Protein AF-A0A357MQ16-F1 (afdb_monomer)

Structure (mmCIF, N/CA/C/O backbone):
data_AF-A0A357MQ16-F1
#
_entry.id   AF-A0A357MQ16-F1
#
loop_
_atom_site.group_PDB
_atom_site.id
_atom_site.type_symbol
_atom_site.label_atom_id
_atom_site.label_alt_id
_atom_site.label_comp_id
_atom_site.label_asym_id
_atom_site.label_entity_id
_atom_site.label_seq_id
_atom_site.pdbx_PDB_ins_code
_atom_site.Cartn_x
_atom_site.Cartn_y
_atom_site.Cartn_z
_atom_site.occupancy
_atom_site.B_iso_or_equiv
_atom_site.auth_seq_id
_at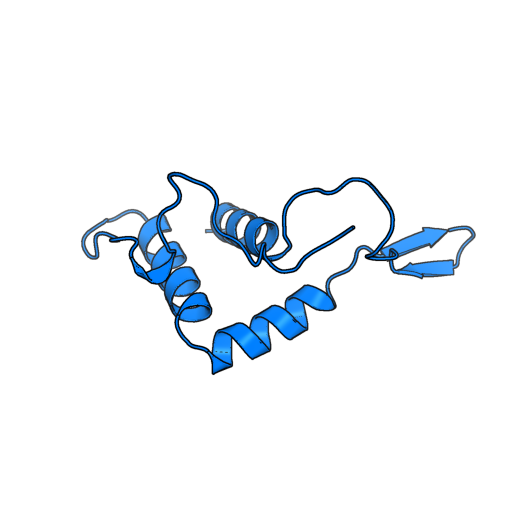om_site.auth_comp_id
_atom_site.auth_asym_id
_atom_site.auth_atom_id
_atom_site.pdbx_PDB_model_num
ATOM 1 N N . MET A 1 1 ? 14.520 -5.563 -8.142 1.00 75.69 1 MET A N 1
ATOM 2 C CA . MET A 1 1 ? 13.272 -6.326 -7.921 1.00 75.69 1 MET A CA 1
ATOM 3 C C . MET A 1 1 ? 12.177 -5.461 -7.305 1.00 75.69 1 MET A C 1
ATOM 5 O O . MET A 1 1 ? 12.374 -4.902 -6.227 1.00 75.69 1 MET A O 1
ATOM 9 N N . ARG A 1 2 ? 11.043 -5.340 -7.997 1.00 84.19 2 ARG A N 1
ATOM 10 C CA . ARG A 1 2 ? 9.862 -4.549 -7.626 1.00 84.19 2 ARG A CA 1
ATOM 11 C C . ARG A 1 2 ? 8.768 -5.478 -7.101 1.00 84.19 2 ARG A C 1
ATOM 13 O O . ARG A 1 2 ? 8.530 -6.531 -7.681 1.00 84.19 2 ARG A O 1
ATOM 20 N N . ARG A 1 3 ? 8.110 -5.091 -6.009 1.00 89.38 3 ARG A N 1
ATOM 21 C CA . ARG A 1 3 ? 7.031 -5.862 -5.372 1.00 89.38 3 ARG A CA 1
ATOM 22 C C . ARG A 1 3 ? 5.822 -4.964 -5.140 1.00 89.38 3 ARG A C 1
ATOM 24 O O . ARG A 1 3 ? 5.998 -3.784 -4.831 1.00 89.38 3 ARG A O 1
ATOM 31 N N . VAL A 1 4 ? 4.616 -5.521 -5.252 1.00 92.38 4 VAL A N 1
ATOM 32 C CA . VAL A 1 4 ? 3.378 -4.779 -4.956 1.00 92.38 4 VAL A CA 1
ATOM 33 C C . VAL A 1 4 ? 3.286 -4.480 -3.461 1.00 92.38 4 VAL A C 1
ATOM 35 O O . VAL A 1 4 ? 3.063 -3.337 -3.074 1.00 92.38 4 VAL A O 1
ATOM 38 N N . ILE A 1 5 ? 3.552 -5.491 -2.632 1.00 93.12 5 ILE A N 1
ATOM 39 C CA . ILE A 1 5 ? 3.635 -5.414 -1.173 1.00 93.12 5 ILE A CA 1
ATOM 40 C C . ILE A 1 5 ? 4.653 -6.441 -0.661 1.00 93.12 5 ILE A C 1
ATOM 42 O O . ILE A 1 5 ? 4.986 -7.391 -1.374 1.00 93.12 5 ILE A O 1
ATOM 46 N N . GLU A 1 6 ? 5.150 -6.261 0.561 1.00 90.62 6 GLU A N 1
ATOM 47 C CA . GLU A 1 6 ? 5.930 -7.294 1.238 1.00 90.62 6 GLU A CA 1
ATOM 48 C C . GLU A 1 6 ? 4.979 -8.345 1.840 1.00 90.62 6 GLU A C 1
ATOM 50 O O . GLU A 1 6 ? 4.085 -7.975 2.601 1.00 90.62 6 GLU A O 1
ATOM 55 N N . PRO A 1 7 ? 5.126 -9.641 1.508 1.00 87.38 7 PRO A N 1
ATOM 56 C CA . PRO A 1 7 ? 4.236 -10.686 2.016 1.00 87.38 7 PRO A CA 1
ATOM 57 C C . PRO A 1 7 ? 4.403 -10.950 3.517 1.00 87.38 7 PRO A C 1
ATOM 59 O O . PRO A 1 7 ? 3.474 -11.441 4.151 1.00 87.38 7 PRO A O 1
ATOM 62 N N . GLN A 1 8 ? 5.574 -10.641 4.081 1.00 90.38 8 GLN A N 1
ATOM 63 C CA . GLN A 1 8 ? 5.893 -10.882 5.482 1.00 90.38 8 GLN A CA 1
ATOM 64 C C . GLN A 1 8 ? 5.996 -9.561 6.245 1.00 90.38 8 GLN A C 1
ATOM 66 O O . GLN A 1 8 ? 6.775 -8.681 5.881 1.00 90.38 8 GLN A O 1
ATOM 71 N N . MET A 1 9 ? 5.251 -9.457 7.346 1.00 91.19 9 MET A N 1
ATOM 72 C CA . MET A 1 9 ? 5.389 -8.344 8.284 1.00 91.19 9 MET A CA 1
ATOM 73 C C . MET A 1 9 ? 6.720 -8.419 9.028 1.00 91.19 9 MET A C 1
ATOM 75 O O . MET A 1 9 ? 7.204 -9.511 9.360 1.00 91.19 9 MET A O 1
ATOM 79 N N . LYS A 1 10 ? 7.288 -7.253 9.326 1.00 91.62 10 LYS A N 1
ATOM 80 C CA . LYS A 1 10 ? 8.490 -7.123 10.153 1.00 91.62 10 LYS A CA 1
ATOM 81 C C . LYS A 1 10 ? 8.123 -7.058 11.631 1.00 91.62 10 LYS A C 1
ATOM 83 O O . LYS A 1 10 ? 7.012 -6.697 12.012 1.00 91.62 10 LYS A O 1
ATOM 88 N N . LEU A 1 11 ? 9.091 -7.394 12.479 1.00 94.19 11 LEU A N 1
ATOM 89 C CA . LEU A 1 11 ? 8.924 -7.294 13.923 1.00 94.19 11 LEU A CA 1
ATOM 90 C C . LEU A 1 11 ? 8.599 -5.846 14.321 1.00 94.19 11 LEU A C 1
ATOM 92 O O . LEU A 1 11 ? 9.317 -4.924 13.941 1.00 94.19 11 LEU A O 1
ATOM 96 N N . GLY A 1 12 ? 7.526 -5.670 15.094 1.00 92.50 12 GLY A N 1
ATOM 97 C CA . GLY A 1 12 ? 7.057 -4.359 15.548 1.00 92.50 12 GLY A CA 1
ATOM 98 C C . GLY A 1 12 ? 6.104 -3.642 14.586 1.00 92.50 12 GLY A C 1
ATOM 99 O O . GLY A 1 12 ? 5.643 -2.552 14.914 1.00 92.50 12 GLY A O 1
ATOM 100 N N . GLU A 1 13 ? 5.776 -4.227 13.431 1.00 93.56 13 GLU A N 1
ATOM 101 C CA . GLU A 1 13 ? 4.737 -3.682 12.552 1.00 93.56 13 GLU A CA 1
ATOM 102 C C . GLU A 1 13 ? 3.332 -4.026 13.066 1.00 93.56 13 GLU A C 1
ATOM 104 O O . GLU A 1 13 ? 3.070 -5.129 13.545 1.00 93.56 13 GLU A O 1
ATOM 109 N N . LEU A 1 14 ? 2.413 -3.070 12.925 1.00 94.00 14 LEU A N 1
ATOM 110 C CA . LEU A 1 14 ? 0.982 -3.268 13.140 1.00 9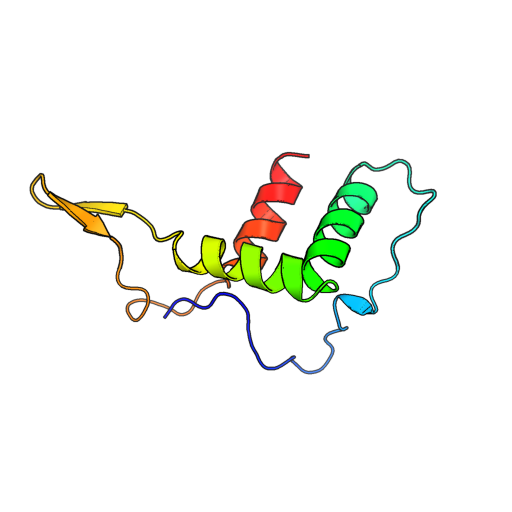4.00 14 LEU A CA 1
ATOM 111 C C . LEU A 1 14 ? 0.320 -3.596 11.799 1.00 94.00 14 LEU A C 1
ATOM 113 O O . LEU A 1 14 ? 0.662 -2.994 10.777 1.00 94.00 14 LEU A O 1
ATOM 117 N N . ALA A 1 15 ? -0.637 -4.526 11.783 1.00 94.19 15 ALA A N 1
ATOM 118 C CA . ALA A 1 15 ? -1.361 -4.813 10.553 1.00 94.19 15 ALA A CA 1
ATOM 119 C C . ALA A 1 15 ? -2.185 -3.587 10.139 1.00 94.19 15 ALA A C 1
ATOM 121 O O . ALA A 1 15 ? -2.791 -2.919 10.974 1.00 94.19 15 ALA A O 1
ATOM 122 N N . ILE A 1 16 ? -2.254 -3.309 8.834 1.00 94.81 16 ILE A N 1
ATOM 123 C CA . ILE A 1 16 ? -3.001 -2.153 8.307 1.00 94.81 16 ILE A CA 1
ATOM 124 C C . ILE A 1 16 ? -4.472 -2.194 8.748 1.00 94.81 16 ILE A C 1
ATOM 126 O O . ILE A 1 16 ? -5.056 -1.151 9.029 1.00 94.81 16 ILE A O 1
ATOM 130 N N . ALA A 1 17 ? -5.053 -3.391 8.859 1.00 94.81 17 ALA A N 1
ATOM 131 C CA . ALA A 1 17 ? -6.417 -3.600 9.341 1.00 94.81 17 ALA A CA 1
ATOM 132 C C . ALA A 1 17 ? -6.633 -3.149 10.799 1.00 94.81 17 ALA A C 1
ATOM 134 O O . ALA A 1 17 ? -7.737 -2.744 11.147 1.00 94.81 17 ALA A O 1
ATOM 135 N N . ASP A 1 18 ? -5.583 -3.177 11.623 1.00 96.12 18 ASP A N 1
ATOM 136 C CA . ASP A 1 18 ? -5.653 -2.899 13.061 1.00 96.12 18 ASP A CA 1
ATOM 137 C C . ASP A 1 18 ? -5.350 -1.429 13.403 1.00 96.12 18 ASP A C 1
ATOM 139 O O . ASP A 1 18 ? -5.461 -1.012 14.561 1.00 96.12 18 ASP A O 1
ATOM 143 N N . ILE A 1 19 ? -4.968 -0.617 12.410 1.00 95.31 19 ILE A N 1
ATOM 144 C CA . ILE A 1 19 ? -4.702 0.812 12.599 1.00 95.31 19 ILE A CA 1
ATOM 145 C C . ILE A 1 19 ? -6.006 1.525 12.972 1.00 95.31 19 ILE A C 1
ATOM 147 O O . ILE A 1 19 ? -6.974 1.537 12.212 1.00 95.31 19 ILE A O 1
ATOM 151 N N . LYS A 1 20 ? -6.018 2.179 14.135 1.00 94.81 20 LYS A N 1
ATOM 152 C CA . LYS A 1 20 ? -7.155 2.984 14.595 1.00 94.81 20 LYS A CA 1
ATOM 153 C C . LYS A 1 20 ? -6.998 4.422 14.116 1.00 94.81 20 LYS A C 1
ATOM 155 O O . LYS A 1 20 ? -6.044 5.099 14.489 1.00 94.81 20 LYS A O 1
ATOM 160 N N . LEU A 1 21 ? -7.949 4.880 13.311 1.00 93.62 21 LEU A N 1
ATOM 161 C CA . LEU A 1 21 ? -8.007 6.247 12.797 1.00 93.62 21 LEU A CA 1
ATOM 162 C C . LEU A 1 21 ? -9.142 6.993 13.501 1.00 93.62 21 LEU A C 1
ATOM 164 O O . LEU A 1 21 ? -10.258 6.477 13.570 1.00 93.62 21 LEU A O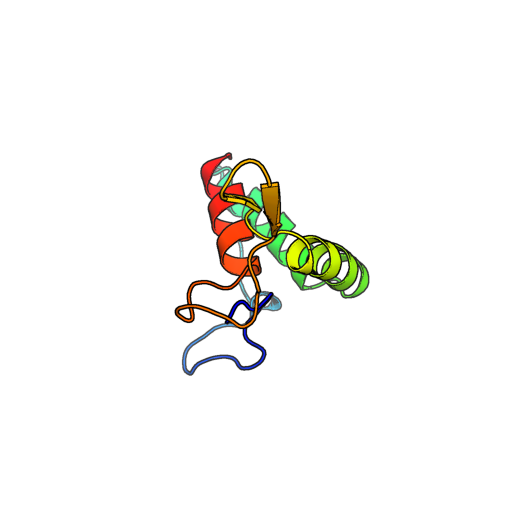 1
ATOM 168 N N . ASP A 1 22 ? -8.865 8.187 14.028 1.00 93.06 22 ASP A N 1
ATOM 169 C CA . ASP A 1 22 ? -9.878 8.996 14.711 1.00 93.06 22 ASP A CA 1
ATOM 170 C C . ASP A 1 22 ? -10.902 9.541 13.697 1.00 93.06 22 ASP A C 1
ATOM 172 O O . ASP A 1 22 ? -10.541 10.356 12.840 1.00 93.06 22 ASP A O 1
ATOM 176 N N . PRO A 1 23 ? -12.185 9.136 13.772 1.00 86.00 23 PRO A N 1
ATOM 177 C CA . PRO A 1 23 ? -13.212 9.621 12.858 1.00 86.00 23 PRO A CA 1
ATOM 178 C C . PRO A 1 23 ? -13.567 11.098 13.067 1.00 86.00 23 PRO A C 1
ATOM 180 O O . PRO A 1 23 ? -14.214 11.669 12.190 1.00 86.00 23 PRO A O 1
ATOM 183 N N . LYS A 1 24 ? -13.187 11.697 14.205 1.00 90.31 24 LYS A N 1
ATOM 184 C CA . LYS A 1 24 ? -13.445 13.104 14.545 1.00 90.31 24 LYS A CA 1
ATOM 185 C C . LYS A 1 24 ? -12.282 14.031 14.206 1.00 90.31 24 LYS A C 1
ATOM 187 O O . LYS A 1 24 ? -12.392 15.233 14.455 1.00 90.31 24 LYS A O 1
ATOM 192 N N . SER A 1 25 ? -11.182 13.500 13.671 1.00 90.00 25 SER A N 1
ATOM 193 C CA . SER A 1 25 ? -10.092 14.359 13.226 1.00 90.00 25 SER A CA 1
ATOM 194 C C . SER A 1 25 ? -10.593 15.333 12.160 1.00 90.00 25 SER A C 1
ATOM 196 O O . SER A 1 25 ? -11.375 14.963 11.284 1.00 90.00 25 SER A O 1
ATOM 198 N N . ARG A 1 26 ? -10.153 16.587 12.274 1.00 88.81 26 ARG A N 1
ATOM 199 C CA . ARG A 1 26 ? -10.455 17.647 11.305 1.00 88.81 26 ARG A CA 1
ATOM 200 C C . ARG A 1 26 ? -9.438 17.708 10.170 1.00 88.81 26 ARG A C 1
ATOM 202 O O . ARG A 1 26 ? -9.643 18.482 9.247 1.00 88.81 26 ARG A O 1
ATOM 209 N N . ASP A 1 27 ? -8.337 16.972 10.292 1.00 88.88 27 ASP A N 1
ATOM 210 C CA . ASP A 1 27 ? -7.349 16.869 9.229 1.00 88.88 27 ASP A CA 1
ATOM 211 C C . ASP A 1 27 ? -7.916 16.006 8.096 1.00 88.88 27 ASP A C 1
ATOM 213 O O . ASP A 1 27 ? -8.674 15.062 8.337 1.00 88.88 27 ASP A O 1
ATOM 217 N N . ASP A 1 28 ? -7.492 16.273 6.866 1.00 85.62 28 ASP A N 1
ATOM 218 C CA . ASP A 1 28 ? -7.929 15.496 5.701 1.00 85.62 28 ASP A CA 1
ATOM 219 C C . ASP A 1 28 ? -7.237 14.113 5.641 1.00 85.62 28 ASP A C 1
ATOM 221 O O . ASP A 1 28 ? -7.781 13.128 5.125 1.00 85.62 28 ASP A O 1
ATOM 225 N N . ILE A 1 29 ? -6.063 13.988 6.277 1.00 92.19 29 ILE A N 1
ATOM 226 C CA . ILE A 1 29 ? -5.234 12.773 6.275 1.00 92.19 29 ILE A CA 1
ATOM 227 C C . ILE A 1 29 ? -5.990 11.538 6.811 1.00 92.19 29 ILE A C 1
ATOM 229 O O . ILE A 1 29 ? -5.994 10.510 6.129 1.00 92.19 29 ILE A O 1
ATOM 233 N N . PRO A 1 30 ? -6.672 11.558 7.976 1.00 93.50 30 PRO A N 1
ATOM 234 C CA . PRO A 1 30 ? -7.403 10.386 8.467 1.00 93.50 30 PRO A CA 1
ATOM 235 C C . PRO A 1 30 ? -8.545 9.922 7.559 1.00 93.50 30 PRO A C 1
ATOM 237 O O . PRO A 1 30 ? -8.897 8.740 7.578 1.00 93.50 30 PRO A O 1
ATOM 240 N N . GLN A 1 31 ? -9.136 10.802 6.747 1.00 91.94 31 GLN A N 1
ATOM 241 C CA . GLN A 1 31 ? -10.125 10.385 5.751 1.00 91.94 31 GLN A CA 1
ATOM 242 C C . GLN A 1 31 ? -9.464 9.608 4.607 1.00 91.94 31 GLN A C 1
ATOM 244 O O . GLN A 1 31 ? -9.938 8.526 4.248 1.00 91.94 31 GLN A O 1
ATOM 249 N N . ILE A 1 32 ? -8.335 10.104 4.099 1.00 94.50 32 ILE A N 1
ATOM 250 C CA . ILE A 1 32 ? -7.535 9.428 3.069 1.00 94.50 32 ILE A CA 1
ATOM 251 C C . ILE A 1 32 ? -7.048 8.063 3.568 1.00 94.50 32 ILE A C 1
ATOM 253 O O . ILE A 1 32 ? -7.213 7.046 2.888 1.00 94.50 32 ILE A O 1
ATOM 257 N N . LEU A 1 33 ? -6.502 8.018 4.786 1.00 95.38 33 LEU A N 1
ATOM 258 C CA . LEU A 1 33 ? -6.013 6.783 5.397 1.00 95.38 33 LEU A CA 1
ATOM 259 C C . LEU A 1 33 ? -7.132 5.751 5.587 1.00 95.38 33 LEU A C 1
ATOM 261 O O . LEU A 1 33 ? -6.883 4.565 5.387 1.00 95.38 33 LEU A O 1
ATOM 265 N N . ARG A 1 34 ? -8.367 6.176 5.895 1.00 95.12 34 ARG A N 1
ATOM 266 C CA . ARG A 1 34 ? -9.532 5.273 5.956 1.00 95.12 34 ARG A CA 1
ATOM 267 C C . ARG A 1 34 ? -9.851 4.658 4.595 1.00 95.12 34 ARG A C 1
ATOM 269 O O . ARG A 1 34 ? -10.116 3.461 4.523 1.00 95.12 34 ARG A O 1
ATOM 276 N N . GLY A 1 35 ? -9.787 5.443 3.519 1.00 95.25 35 GLY A N 1
ATOM 277 C CA . GLY A 1 35 ? -9.966 4.933 2.156 1.00 95.25 35 GLY A CA 1
ATOM 278 C C . GLY A 1 35 ? -8.898 3.902 1.779 1.00 95.25 35 GLY A C 1
ATOM 279 O O . GLY A 1 35 ? -9.220 2.816 1.296 1.00 95.25 35 GLY A O 1
ATOM 280 N N . LEU A 1 36 ? -7.631 4.199 2.076 1.00 97.06 36 LEU A N 1
ATOM 281 C CA . LEU A 1 36 ? -6.513 3.276 1.848 1.00 97.06 36 LEU A CA 1
ATOM 282 C C . LEU A 1 36 ? -6.642 1.998 2.689 1.00 97.06 36 LEU A C 1
ATOM 284 O O . LEU A 1 36 ? -6.427 0.898 2.177 1.00 97.06 36 LEU A O 1
ATOM 288 N N . GLN A 1 37 ? -7.043 2.122 3.956 1.00 97.25 37 GLN A N 1
ATOM 289 C CA . GLN A 1 37 ? -7.315 0.977 4.821 1.00 97.25 37 GLN A CA 1
ATOM 290 C C . GLN A 1 37 ? -8.451 0.119 4.252 1.00 97.25 37 GLN A C 1
ATOM 292 O O . GLN A 1 37 ? -8.302 -1.097 4.193 1.00 97.25 37 GLN A O 1
ATOM 297 N N . HIS A 1 38 ? -9.535 0.727 3.763 1.00 97.56 38 HIS A N 1
ATOM 298 C CA . HIS A 1 38 ? -10.662 0.009 3.163 1.00 97.56 38 HIS A CA 1
ATOM 299 C C . HIS A 1 38 ? -10.283 -0.752 1.882 1.00 97.56 38 HIS A C 1
ATOM 301 O O . HIS A 1 38 ? -10.684 -1.906 1.714 1.00 97.56 38 HIS A O 1
ATOM 307 N N . ILE A 1 39 ? -9.465 -0.148 1.008 1.00 97.81 39 ILE A N 1
ATOM 308 C CA . ILE A 1 39 ? -8.906 -0.836 -0.170 1.00 97.81 39 ILE A CA 1
ATOM 309 C C . ILE A 1 39 ? -8.110 -2.065 0.270 1.00 97.81 39 ILE A C 1
ATOM 311 O O . ILE A 1 39 ? -8.245 -3.130 -0.324 1.00 97.81 39 ILE A O 1
ATOM 315 N N . TYR A 1 40 ? -7.288 -1.927 1.311 1.00 96.75 40 TYR A N 1
ATOM 316 C CA . TYR A 1 40 ? -6.438 -3.012 1.787 1.00 96.75 40 TYR A CA 1
ATOM 317 C C . TYR A 1 40 ? -7.221 -4.150 2.458 1.00 96.75 40 TYR A C 1
ATOM 319 O O . TYR A 1 40 ? -6.874 -5.322 2.291 1.00 96.75 40 TYR A O 1
ATOM 327 N N . THR A 1 41 ? -8.257 -3.830 3.235 1.00 97.06 41 THR A N 1
ATOM 328 C CA . THR A 1 41 ? -9.020 -4.818 4.016 1.00 97.06 41 THR A CA 1
ATOM 329 C C . THR A 1 41 ? -10.126 -5.505 3.226 1.00 97.06 41 THR A C 1
ATOM 331 O O . THR A 1 41 ? -10.599 -6.554 3.657 1.00 97.06 41 THR A O 1
ATOM 334 N N . THR A 1 42 ? -10.501 -4.975 2.061 1.00 98.31 42 THR A N 1
ATOM 335 C CA . THR A 1 42 ? -11.516 -5.567 1.182 1.00 98.31 42 THR A CA 1
ATOM 336 C C . THR A 1 42 ? -10.835 -6.417 0.102 1.00 98.31 42 THR A C 1
ATOM 338 O O . THR A 1 42 ? -10.225 -5.848 -0.803 1.00 98.31 42 THR A O 1
ATOM 341 N N . PRO A 1 43 ? -10.906 -7.765 0.144 1.00 96.75 43 PRO A N 1
ATOM 342 C CA . PRO A 1 43 ? -10.089 -8.629 -0.717 1.00 96.75 43 PRO A CA 1
ATOM 343 C C . PRO A 1 43 ? -10.267 -8.388 -2.219 1.00 96.75 43 PRO A C 1
ATOM 345 O O . PRO A 1 43 ? -9.284 -8.401 -2.957 1.00 96.75 43 PRO A O 1
ATOM 348 N N . GLU A 1 44 ? -11.500 -8.140 -2.653 1.00 97.88 44 GLU A N 1
ATOM 349 C CA . GLU A 1 44 ? -11.856 -7.879 -4.051 1.00 97.88 44 GLU A CA 1
ATOM 350 C C . GLU A 1 44 ? -11.226 -6.572 -4.549 1.00 97.88 44 GLU A C 1
ATOM 352 O O . GLU A 1 44 ? -10.546 -6.556 -5.576 1.00 97.88 44 GLU A O 1
ATOM 357 N N . LEU A 1 45 ? -11.366 -5.492 -3.768 1.00 97.62 45 LEU A N 1
ATOM 358 C CA . LEU A 1 45 ? -10.752 -4.197 -4.073 1.00 97.62 45 LEU A CA 1
ATOM 359 C C . LEU A 1 45 ? -9.229 -4.284 -4.034 1.00 97.62 45 LEU A C 1
ATOM 361 O O . LEU A 1 45 ? -8.564 -3.799 -4.948 1.00 97.62 45 LEU A O 1
ATOM 365 N N . ARG A 1 46 ? -8.670 -4.942 -3.013 1.00 96.81 46 ARG A N 1
ATOM 366 C CA . ARG A 1 46 ? -7.226 -5.153 -2.898 1.00 96.81 46 ARG A CA 1
ATOM 367 C C . ARG A 1 46 ? -6.691 -5.881 -4.122 1.00 96.81 46 ARG A C 1
ATOM 369 O O . ARG A 1 46 ? -5.684 -5.454 -4.674 1.00 96.81 46 ARG A O 1
ATOM 376 N N . GLY A 1 47 ? -7.355 -6.957 -4.546 1.00 97.31 47 GLY A N 1
ATOM 377 C CA . GLY A 1 47 ? -6.968 -7.729 -5.724 1.00 97.31 47 GLY A CA 1
ATOM 378 C C . GLY A 1 47 ? -6.959 -6.876 -6.990 1.00 97.31 47 GLY A C 1
ATOM 379 O O . GLY A 1 47 ? -5.946 -6.833 -7.688 1.00 97.31 47 GLY A O 1
ATOM 380 N N . ALA A 1 48 ? -8.044 -6.139 -7.236 1.00 97.75 48 ALA A N 1
ATOM 381 C CA . ALA A 1 48 ? -8.162 -5.259 -8.397 1.00 97.75 48 ALA A CA 1
ATOM 382 C C . ALA A 1 48 ? -7.092 -4.153 -8.401 1.00 97.75 48 ALA A C 1
ATOM 384 O O . ALA A 1 48 ? -6.405 -3.950 -9.402 1.00 97.75 48 ALA A O 1
ATOM 385 N N . VAL A 1 49 ? -6.889 -3.471 -7.270 1.00 97.06 49 VAL A N 1
ATOM 386 C CA . VAL A 1 49 ? -5.883 -2.405 -7.152 1.00 97.06 49 VAL A CA 1
ATOM 387 C C . VAL A 1 49 ? -4.467 -2.964 -7.280 1.00 97.06 49 VAL A C 1
ATOM 389 O O . VAL A 1 49 ? -3.630 -2.356 -7.941 1.00 97.06 49 VAL A O 1
ATOM 392 N N . PHE A 1 50 ? -4.176 -4.124 -6.692 1.00 95.75 50 PHE A N 1
ATOM 393 C CA . PHE A 1 50 ? -2.842 -4.725 -6.760 1.00 95.75 50 PHE A CA 1
ATOM 394 C C . PHE A 1 50 ? -2.503 -5.209 -8.170 1.00 95.75 50 PHE A C 1
ATOM 396 O O . PHE A 1 50 ? -1.346 -5.088 -8.572 1.00 95.75 50 PHE A O 1
ATOM 403 N N . ALA A 1 51 ? -3.492 -5.693 -8.927 1.00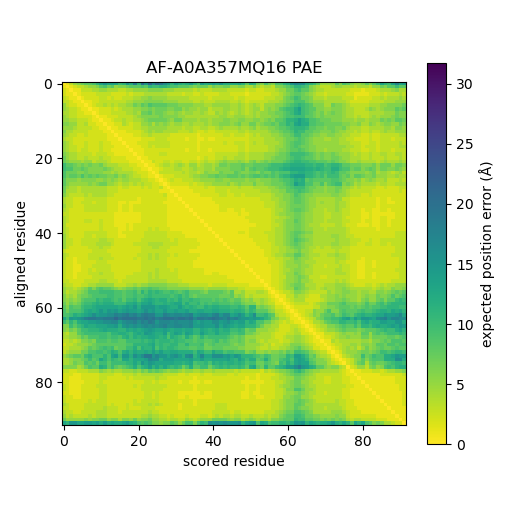 95.94 51 ALA A N 1
ATOM 404 C CA . ALA A 1 51 ? -3.319 -6.015 -10.341 1.00 95.94 51 ALA A CA 1
ATOM 405 C C . ALA A 1 51 ? -2.924 -4.767 -11.145 1.00 95.94 51 ALA A C 1
ATOM 407 O O . ALA A 1 51 ? -1.925 -4.794 -11.858 1.00 95.94 51 ALA A O 1
ATOM 408 N N . ILE A 1 52 ? -3.626 -3.646 -10.940 1.00 95.19 52 ILE A N 1
ATOM 409 C CA . ILE A 1 52 ? -3.281 -2.369 -11.581 1.00 95.19 52 ILE A CA 1
ATOM 410 C C . ILE A 1 52 ? -1.869 -1.935 -11.178 1.00 95.19 52 ILE A C 1
ATOM 412 O O . ILE A 1 52 ? -1.051 -1.623 -12.039 1.00 95.19 52 ILE A O 1
ATOM 416 N N . LEU A 1 53 ? -1.553 -1.939 -9.879 1.00 93.56 53 LEU A N 1
ATOM 417 C CA . LEU A 1 53 ? -0.235 -1.533 -9.390 1.00 93.56 53 LEU A CA 1
ATOM 418 C C . LEU A 1 53 ? 0.884 -2.361 -10.027 1.00 93.56 53 LEU A C 1
ATOM 420 O O . LEU A 1 53 ? 1.874 -1.772 -10.460 1.00 93.56 53 LEU A O 1
ATOM 424 N N . ALA A 1 54 ? 0.710 -3.680 -10.154 1.00 91.06 54 ALA A N 1
ATOM 425 C CA . ALA A 1 54 ? 1.697 -4.568 -10.768 1.00 91.06 54 ALA A CA 1
ATOM 426 C C . ALA A 1 54 ? 2.062 -4.155 -12.207 1.00 91.06 54 ALA A C 1
ATOM 428 O O . ALA A 1 54 ? 3.212 -4.325 -12.619 1.00 91.06 54 ALA A O 1
ATOM 429 N N . GLU A 1 55 ? 1.126 -3.555 -12.942 1.00 89.56 55 GLU A N 1
ATOM 430 C CA . GLU A 1 55 ? 1.331 -3.0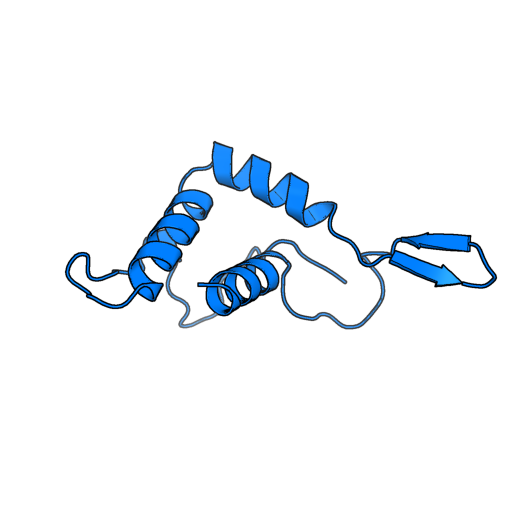69 -14.310 1.00 89.56 55 GLU A CA 1
ATOM 431 C C . GLU A 1 55 ? 1.977 -1.677 -14.384 1.00 89.56 55 GLU A C 1
ATOM 433 O O . GLU A 1 55 ? 2.548 -1.313 -15.421 1.00 89.56 55 GLU A O 1
ATOM 438 N N . VAL A 1 56 ? 1.931 -0.899 -13.294 1.00 86.00 56 VAL A N 1
ATOM 439 C CA . VAL A 1 56 ? 2.536 0.438 -13.211 1.00 86.00 56 VAL A CA 1
ATOM 440 C C . VAL A 1 56 ? 4.056 0.306 -13.089 1.00 86.00 56 VAL A C 1
ATOM 442 O O . VAL A 1 56 ? 4.652 0.305 -12.004 1.00 86.00 56 VAL A O 1
ATOM 445 N N . LEU A 1 57 ? 4.694 0.199 -14.252 1.00 82.19 57 LEU A N 1
ATOM 446 C CA . LEU A 1 57 ? 6.140 0.156 -14.419 1.00 82.19 57 LEU A CA 1
ATOM 447 C C . LEU A 1 57 ? 6.628 1.419 -15.139 1.00 82.19 57 LEU A C 1
ATOM 449 O O . LEU A 1 57 ? 5.989 1.859 -16.097 1.00 82.19 57 LEU A O 1
ATOM 453 N N . PRO A 1 58 ? 7.769 2.000 -14.717 1.00 79.94 58 PRO A N 1
ATOM 454 C CA . PRO A 1 58 ? 8.387 3.102 -15.433 1.00 79.94 58 PRO A CA 1
ATOM 455 C C . PRO A 1 58 ? 8.660 2.729 -16.879 1.00 79.94 58 PRO A C 1
ATOM 457 O O . PRO A 1 58 ? 9.040 1.598 -17.196 1.00 79.94 58 PRO A O 1
ATOM 460 N N . VAL A 1 59 ? 8.498 3.719 -17.739 1.00 85.00 59 VAL A N 1
ATOM 461 C CA . VAL A 1 59 ? 8.758 3.593 -19.160 1.00 85.00 59 VAL A CA 1
ATOM 462 C C . VAL A 1 59 ? 9.937 4.489 -19.490 1.00 85.00 59 VAL A C 1
ATOM 464 O O . VAL A 1 59 ? 9.952 5.665 -19.126 1.00 85.00 59 VAL A O 1
ATOM 467 N N . HIS A 1 60 ? 10.936 3.922 -20.152 1.00 81.12 60 HIS A N 1
ATOM 468 C CA . HIS A 1 60 ? 12.143 4.619 -20.562 1.00 81.12 60 HIS A CA 1
ATOM 469 C C . HIS A 1 60 ? 12.157 4.757 -22.082 1.00 81.12 60 HIS A C 1
ATOM 471 O O . HIS A 1 60 ? 11.738 3.850 -22.799 1.00 81.12 60 HIS A O 1
ATOM 477 N N . GLN A 1 61 ? 12.651 5.892 -22.570 1.00 85.75 61 GLN A N 1
ATOM 478 C CA . GLN A 1 61 ? 12.977 6.066 -23.981 1.00 85.75 61 GLN A CA 1
ATOM 479 C C . GLN A 1 61 ? 14.462 5.754 -24.155 1.00 85.75 61 GLN A C 1
ATOM 481 O O . GLN A 1 61 ? 15.305 6.466 -23.612 1.00 85.75 61 GLN A O 1
ATOM 486 N N . ILE A 1 62 ? 14.780 4.677 -24.869 1.00 82.06 62 ILE A N 1
ATOM 487 C CA . ILE A 1 62 ? 16.157 4.266 -25.164 1.00 82.06 62 ILE A CA 1
ATOM 488 C C . ILE A 1 62 ? 16.265 4.151 -26.679 1.00 82.06 62 ILE A C 1
ATOM 490 O O . ILE A 1 62 ? 15.503 3.405 -27.289 1.00 82.06 62 ILE A O 1
ATOM 494 N N . GLU A 1 63 ? 17.166 4.928 -27.287 1.00 84.62 63 GLU A N 1
ATOM 495 C CA . GLU A 1 63 ? 17.399 4.924 -28.743 1.00 84.62 63 GLU A CA 1
ATOM 496 C C . GLU A 1 63 ? 16.108 5.104 -29.572 1.00 84.62 63 GLU A C 1
ATOM 498 O O . GLU A 1 63 ? 15.889 4.446 -30.587 1.00 84.62 63 GLU A O 1
ATOM 503 N N . GLY A 1 64 ? 15.203 5.975 -29.109 1.00 85.81 64 GLY A N 1
ATOM 504 C CA . GLY A 1 64 ? 13.920 6.240 -29.774 1.00 85.81 64 GLY A CA 1
ATOM 505 C C . GLY A 1 64 ? 12.859 5.145 -29.599 1.00 85.81 64 GLY A C 1
ATOM 506 O O . GLY A 1 64 ? 11.788 5.241 -30.196 1.00 85.81 64 GLY A O 1
ATOM 507 N N . LYS A 1 65 ? 13.119 4.115 -28.782 1.00 83.31 65 LYS A N 1
ATOM 508 C CA . LYS A 1 65 ? 12.159 3.055 -28.451 1.00 83.31 65 LYS A CA 1
ATOM 509 C C . LYS A 1 65 ? 11.629 3.214 -27.031 1.00 83.31 65 LYS A C 1
ATOM 511 O O . LYS A 1 65 ? 12.374 3.470 -26.087 1.00 83.31 65 LYS A O 1
ATOM 516 N N . THR A 1 66 ? 10.329 2.976 -26.890 1.00 86.00 66 THR A N 1
ATOM 517 C CA . THR A 1 66 ? 9.633 2.939 -25.603 1.00 86.00 66 THR A CA 1
ATOM 518 C C . THR A 1 66 ? 9.826 1.565 -24.965 1.00 86.00 66 THR A C 1
ATOM 520 O O . THR A 1 66 ? 9.282 0.575 -25.451 1.00 86.00 66 THR A O 1
ATOM 523 N N . VAL A 1 67 ? 10.598 1.491 -23.883 1.00 86.12 67 VAL A N 1
ATOM 524 C CA . VAL A 1 67 ? 10.918 0.242 -23.179 1.00 86.12 67 VAL A CA 1
ATOM 525 C C . VAL A 1 67 ? 10.363 0.306 -21.758 1.00 86.12 67 VAL A C 1
ATOM 527 O O . VAL A 1 67 ? 10.685 1.217 -20.994 1.00 86.12 67 VAL A O 1
ATOM 530 N N . LYS A 1 68 ? 9.516 -0.659 -21.385 1.00 83.31 68 LYS A N 1
ATOM 531 C CA . LYS A 1 68 ? 9.069 -0.819 -19.993 1.00 83.31 68 LYS A CA 1
ATOM 532 C C . LYS A 1 68 ? 10.213 -1.363 -19.141 1.00 83.31 68 LYS A C 1
ATOM 534 O O . LYS A 1 68 ? 10.945 -2.249 -19.575 1.00 83.31 68 LYS A O 1
ATOM 539 N N . ALA A 1 69 ? 10.353 -0.846 -17.926 1.00 83.38 69 ALA A N 1
ATOM 540 C CA . ALA A 1 69 ? 11.335 -1.343 -16.974 1.00 83.38 69 ALA A CA 1
ATOM 541 C C . ALA A 1 69 ? 11.056 -2.809 -16.605 1.00 83.38 69 ALA A C 1
ATOM 543 O O . ALA A 1 69 ? 9.914 -3.173 -16.329 1.00 83.38 69 ALA A O 1
ATOM 544 N N . ASP A 1 70 ? 12.107 -3.626 -16.535 1.00 84.69 70 ASP A N 1
ATOM 545 C CA . ASP A 1 70 ? 12.014 -4.993 -16.020 1.00 84.69 70 ASP A CA 1
ATOM 546 C C . ASP A 1 70 ? 11.810 -4.957 -14.491 1.00 84.69 70 ASP A C 1
ATOM 548 O O . ASP A 1 70 ? 12.666 -4.421 -13.773 1.00 84.69 70 ASP A O 1
ATOM 552 N N . PRO A 1 71 ? 10.704 -5.510 -13.957 1.00 81.62 71 PRO A N 1
ATOM 553 C CA . PRO A 1 71 ? 10.448 -5.526 -12.521 1.00 81.62 71 PRO A CA 1
ATOM 554 C C . PRO A 1 71 ? 11.462 -6.370 -11.741 1.00 81.62 71 PRO A C 1
ATOM 556 O O . PRO A 1 71 ? 11.624 -6.155 -10.538 1.00 81.62 71 PRO A O 1
ATOM 559 N N . ASN A 1 72 ? 12.173 -7.301 -12.375 1.00 85.19 72 ASN A N 1
ATOM 560 C CA . ASN A 1 72 ? 13.132 -8.168 -11.693 1.00 85.19 72 ASN A CA 1
ATOM 561 C C . ASN A 1 72 ? 14.496 -7.498 -11.492 1.00 85.19 72 ASN A C 1
ATOM 563 O O . ASN A 1 72 ? 15.185 -7.784 -10.510 1.00 85.19 72 ASN A O 1
ATOM 567 N N . ASN A 1 73 ? 14.834 -6.513 -12.322 1.00 80.56 73 ASN A N 1
ATOM 568 C CA . ASN A 1 73 ? 16.128 -5.841 -12.277 1.00 80.56 73 ASN A CA 1
ATOM 569 C C . ASN A 1 73 ? 16.162 -4.666 -11.277 1.00 80.56 73 ASN A C 1
ATOM 571 O O . ASN A 1 73 ? 15.138 -4.175 -10.791 1.00 80.56 73 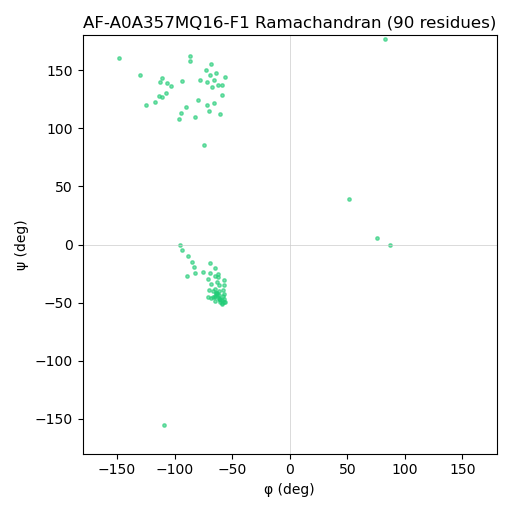ASN A O 1
ATOM 575 N N . GLY A 1 74 ? 17.373 -4.238 -10.907 1.00 74.38 74 GLY A N 1
ATOM 576 C CA . GLY A 1 74 ? 17.618 -3.070 -10.051 1.00 74.38 74 GLY A CA 1
ATOM 577 C C . GLY A 1 74 ? 17.507 -3.303 -8.535 1.00 74.38 74 GLY A C 1
ATOM 578 O O . GLY A 1 74 ? 17.179 -4.393 -8.057 1.00 74.38 74 GLY A O 1
ATOM 579 N N . ARG A 1 75 ? 17.789 -2.244 -7.761 1.00 74.25 75 ARG A N 1
ATOM 580 C CA . ARG A 1 75 ? 17.833 -2.272 -6.288 1.00 74.25 75 ARG A CA 1
ATOM 581 C C . ARG A 1 75 ? 16.433 -2.507 -5.695 1.00 74.25 75 ARG A C 1
ATOM 583 O O . ARG A 1 75 ? 15.487 -1.864 -6.150 1.00 74.25 75 ARG A O 1
ATOM 590 N N . PRO A 1 76 ? 16.275 -3.384 -4.685 1.00 71.31 76 PRO A N 1
ATOM 591 C CA . PRO A 1 76 ? 15.022 -3.490 -3.942 1.00 71.31 76 PRO A CA 1
ATOM 592 C C . PRO A 1 76 ? 14.727 -2.142 -3.268 1.00 71.31 76 PRO A C 1
ATOM 594 O O . PRO A 1 76 ? 15.493 -1.668 -2.429 1.00 71.31 76 PRO A O 1
ATOM 597 N N . GLY A 1 77 ? 13.668 -1.484 -3.733 1.00 80.31 77 GLY A N 1
ATOM 598 C CA . GLY A 1 77 ? 13.203 -0.191 -3.238 1.00 80.31 77 GLY A CA 1
ATOM 599 C C . GLY A 1 77 ? 11.893 -0.321 -2.465 1.00 80.31 77 GLY A C 1
ATOM 600 O O . GLY A 1 77 ? 11.569 -1.386 -1.946 1.00 80.31 77 GLY A O 1
ATOM 601 N N . MET A 1 78 ? 11.129 0.771 -2.415 1.00 88.69 78 MET A N 1
ATOM 602 C CA . MET A 1 78 ? 9.772 0.761 -1.865 1.00 88.69 78 MET A CA 1
ATOM 603 C C . MET A 1 78 ? 8.839 -0.129 -2.690 1.00 88.69 78 MET A C 1
ATOM 605 O O . MET A 1 78 ? 8.966 -0.234 -3.914 1.00 88.69 78 MET A O 1
ATOM 609 N N . THR A 1 79 ? 7.875 -0.738 -2.007 1.00 92.19 79 THR A N 1
ATOM 610 C CA . THR A 1 79 ? 6.790 -1.489 -2.648 1.00 92.19 79 THR A CA 1
ATOM 611 C C . THR A 1 79 ? 5.851 -0.546 -3.405 1.00 92.19 79 THR A C 1
ATOM 613 O O . THR A 1 79 ? 5.748 0.637 -3.073 1.00 92.19 79 THR A O 1
ATOM 616 N N . GLN A 1 80 ? 5.143 -1.040 -4.424 1.00 92.56 80 GLN A N 1
ATOM 617 C CA . GLN A 1 80 ? 4.193 -0.199 -5.166 1.00 92.56 80 GLN A CA 1
ATOM 618 C C . GLN A 1 80 ? 3.048 0.295 -4.274 1.00 92.56 80 GLN A C 1
ATOM 620 O O . GLN A 1 80 ? 2.612 1.430 -4.439 1.00 92.56 80 GLN A O 1
ATOM 625 N N . TRP A 1 81 ? 2.629 -0.496 -3.281 1.00 95.25 81 TRP A N 1
ATOM 626 C CA . TRP A 1 81 ? 1.681 -0.062 -2.256 1.00 95.25 81 TRP A CA 1
ATOM 627 C C . TRP A 1 81 ? 2.189 1.157 -1.479 1.00 95.25 81 TRP A C 1
ATOM 629 O O . TRP A 1 81 ? 1.474 2.145 -1.350 1.00 95.25 81 TRP A O 1
ATOM 639 N N . GLN A 1 82 ? 3.445 1.142 -1.020 1.00 93.88 82 GLN A N 1
ATOM 640 C CA . GLN A 1 82 ? 4.038 2.297 -0.331 1.00 93.88 82 GLN A CA 1
ATOM 641 C C . GLN A 1 82 ? 4.103 3.534 -1.233 1.00 93.88 82 GLN A C 1
ATOM 643 O O . GLN A 1 82 ? 3.812 4.637 -0.778 1.00 93.88 82 GLN A O 1
ATOM 648 N N . ILE A 1 83 ? 4.445 3.356 -2.512 1.00 92.94 83 ILE A N 1
ATOM 649 C CA . ILE A 1 83 ? 4.468 4.456 -3.485 1.00 92.94 83 ILE A CA 1
ATOM 650 C C . ILE A 1 83 ? 3.061 5.035 -3.678 1.00 92.94 83 ILE A C 1
ATOM 652 O O . ILE A 1 83 ? 2.917 6.255 -3.686 1.00 92.94 83 ILE A O 1
ATOM 656 N N . LEU A 1 84 ? 2.032 4.186 -3.788 1.00 94.94 84 LEU A N 1
ATOM 657 C CA . LEU A 1 84 ? 0.638 4.625 -3.869 1.00 94.94 84 LEU A CA 1
ATOM 658 C C . LEU A 1 84 ? 0.249 5.436 -2.630 1.00 94.94 84 LEU A C 1
ATOM 660 O O . LEU A 1 84 ? -0.237 6.551 -2.775 1.00 94.94 84 LEU A O 1
ATOM 664 N N . VAL A 1 85 ? 0.499 4.908 -1.429 1.00 95.75 85 VAL A N 1
ATOM 665 C CA . VAL A 1 85 ? 0.170 5.585 -0.164 1.00 95.75 85 VAL A CA 1
ATOM 666 C C . VAL A 1 85 ? 0.821 6.969 -0.100 1.00 95.75 85 VAL A C 1
ATOM 668 O O . VAL A 1 85 ? 0.132 7.954 0.151 1.00 95.75 85 VAL A O 1
ATOM 671 N N . LEU A 1 86 ? 2.123 7.068 -0.388 1.00 95.19 86 LEU A N 1
ATOM 672 C CA . LEU A 1 86 ? 2.838 8.349 -0.395 1.00 95.19 86 LEU A CA 1
ATOM 673 C C . LEU A 1 86 ? 2.327 9.297 -1.488 1.00 95.19 86 LEU A C 1
ATOM 675 O O . LEU A 1 86 ? 2.241 10.502 -1.265 1.00 95.19 86 LEU A O 1
ATOM 679 N N . GLY A 1 87 ? 1.990 8.765 -2.663 1.00 95.06 87 GLY A N 1
ATOM 680 C CA . GLY A 1 87 ? 1.445 9.542 -3.772 1.00 95.06 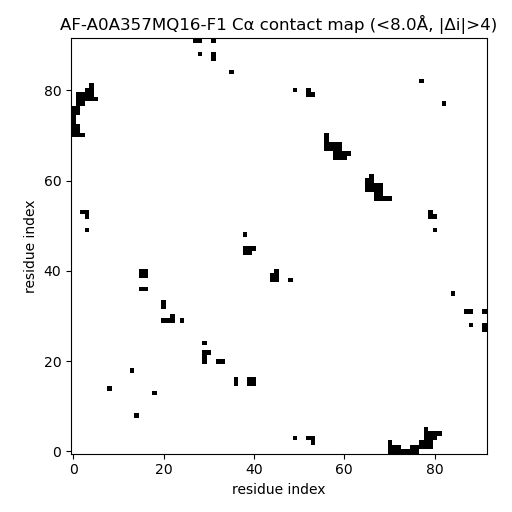87 GLY A CA 1
ATOM 681 C C . GLY A 1 87 ? 0.079 10.140 -3.447 1.00 95.06 87 GLY A C 1
ATOM 682 O O . GLY A 1 87 ? -0.133 11.324 -3.687 1.00 95.06 87 GLY A O 1
ATOM 683 N N . VAL A 1 88 ? -0.817 9.349 -2.855 1.00 95.19 88 VAL A N 1
ATOM 684 C CA . VAL A 1 88 ? -2.151 9.806 -2.444 1.00 95.19 88 VAL A CA 1
ATOM 685 C C . VAL A 1 88 ? -2.045 10.826 -1.309 1.00 95.19 88 VAL A C 1
ATOM 687 O O . VAL A 1 88 ? -2.662 11.881 -1.397 1.00 95.19 88 VAL A O 1
ATOM 690 N N . LEU A 1 89 ? -1.215 10.566 -0.291 1.00 94.38 89 LEU A N 1
ATOM 691 C CA . LEU A 1 89 ? -1.017 11.500 0.827 1.00 94.38 89 LEU A CA 1
ATOM 692 C C . LEU A 1 89 ? -0.366 12.822 0.409 1.00 94.38 89 LEU A C 1
ATOM 694 O O . LEU A 1 89 ? -0.574 13.827 1.070 1.00 94.38 89 LEU A O 1
ATOM 698 N N . ARG A 1 90 ? 0.436 12.836 -0.661 1.00 94.44 90 ARG A N 1
ATOM 699 C CA . ARG A 1 90 ? 1.016 14.076 -1.199 1.00 94.44 90 ARG A CA 1
ATOM 700 C C . ARG A 1 90 ? -0.030 14.968 -1.880 1.00 94.44 90 ARG A C 1
ATOM 702 O O . ARG A 1 90 ? 0.202 16.168 -1.991 1.00 94.44 90 ARG A O 1
ATOM 709 N N . LEU A 1 91 ? -1.083 14.374 -2.443 1.00 89.81 91 LEU A N 1
ATOM 710 C CA . LEU A 1 91 ? -2.075 15.084 -3.256 1.00 89.81 91 LEU A CA 1
ATOM 711 C C . LEU A 1 91 ? -3.242 15.650 -2.447 1.00 89.81 91 LEU A C 1
ATOM 713 O O . LEU A 1 91 ? -3.869 16.595 -2.923 1.00 89.81 91 LEU A O 1
ATOM 717 N N . GLY A 1 92 ? -3.563 15.037 -1.309 1.00 79.88 92 GLY A N 1
ATOM 718 C CA . GLY A 1 92 ? -4.623 15.500 -0.415 1.00 79.88 92 GLY A CA 1
ATOM 719 C C . GLY A 1 92 ? -4.103 16.159 0.847 1.00 79.88 92 GLY A C 1
ATOM 720 O O . GLY A 1 92 ? -2.930 16.595 0.861 1.00 79.88 92 GLY A O 1
#

Secondary structure (DSSP, 8-state):
---SS-SSPPTTPPPGGG----TT--SSHHHHHHHHHHHHHSHHHHHHHHHHHHH---EEEETTEEEEPPTTSS-----HHHHHHHHHHHH-

Solvent-accessible surface area (backbone atoms only — not comparable to full-atom values): 5756 Å² total; per-residue (Å²): 45,67,42,51,62,78,92,69,85,58,93,91,64,76,58,71,83,72,62,85,67,65,88,82,60,86,59,67,62,53,58,54,51,49,53,54,38,49,37,65,67,34,66,69,53,30,50,56,52,48,55,53,47,67,68,71,55,62,72,43,78,55,97,91,38,85,41,70,57,65,53,73,56,72,75,75,67,79,30,47,51,57,51,49,53,54,53,53,60,70,74,103

Nearest PDB structures (foldseek):
  8k5a-assembly1_G  TM=2.4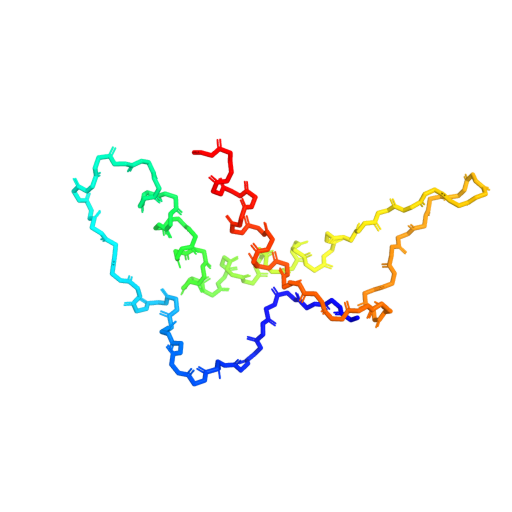64E-01  e=2.585E+00  Escherichia phage T4
  8i9r-assembly1_Cx  TM=2.143E-01  e=2.748E+00  Thermochaetoides thermophila DSM 1495
  8pv3-assembly1_Cg  TM=1.828E-01  e=2.585E+00  Thermochaetoides thermophila DSM 1495

Sequence (92 aa):
MRRVIEPQMKLGELAIADIKLDPKSRDDIPQILRGLQHIYTTPELRGAVFAILAEVLPVHQIEGKTVKADPNNGRPGMTQWQILVLGVLRLG

Foldseek 3Di:
DAAQDDPDDDPPDDDLLPDDQDPPDPD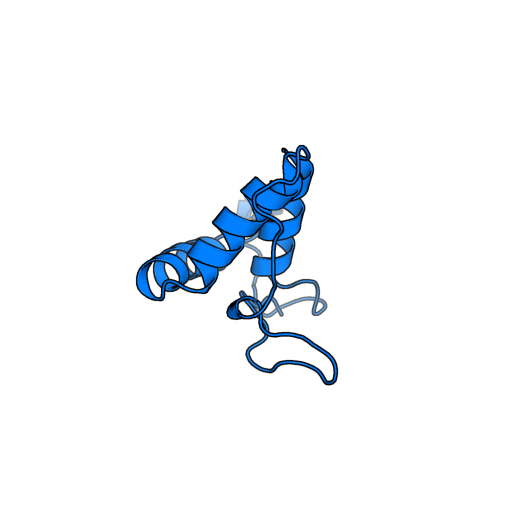CLSVLSVVLSCCCVPVVSVVVVSVVLVPPFDWDQDPNDTDTDDNVDDDDDDYSSVVVSVVSSVVD

Mean predicted aligned error: 4.91 Å

Radius of gyration: 15.9 Å; Cα contacts (8 Å, |Δi|>4): 81; chains: 1; bounding box: 31×28×45 Å

pLDDT: mean 90.49, std 6.22, range [71.31, 98.31]